Protein AF-A0A7J9T280-F1 (afdb_monomer)

Solvent-accessible surface area (backbone atoms only — not comparable to full-atom values): 6066 Å² total; per-residue (Å²): 137,62,78,42,78,47,71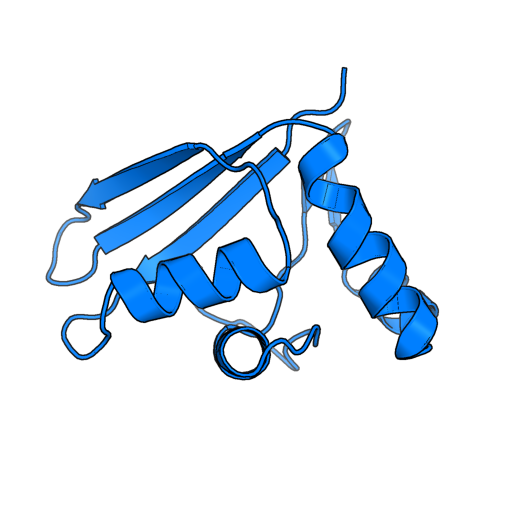,40,62,37,47,81,90,52,59,60,69,55,53,50,52,17,46,43,60,38,35,41,84,50,52,76,48,80,45,83,44,99,75,73,40,33,34,42,37,33,38,37,43,63,75,22,44,55,56,41,59,48,52,38,56,78,69,70,41,56,72,58,49,65,71,56,52,47,76,56,96,94,45,78,46,69,69,66,30,66,73,42,19,62,70,65,32,91,44,69,57,95,62,94,70,89,105

Structure (mmCIF, N/CA/C/O backbone):
data_AF-A0A7J9T280-F1
#
_entry.id   AF-A0A7J9T280-F1
#
loop_
_atom_site.group_PDB
_atom_site.id
_atom_site.type_symbol
_atom_site.label_atom_id
_atom_site.label_alt_id
_atom_site.label_comp_id
_atom_site.label_asym_id
_atom_site.label_entity_id
_atom_site.label_seq_id
_atom_site.pdbx_PDB_ins_code
_atom_site.Cartn_x
_atom_site.Cartn_y
_atom_site.Cartn_z
_atom_site.occupancy
_atom_site.B_iso_or_equiv
_atom_site.auth_seq_id
_atom_site.auth_comp_id
_atom_site.auth_asym_id
_atom_site.auth_atom_id
_atom_site.pdbx_PDB_model_num
ATOM 1 N N . MET A 1 1 ? -8.029 16.216 6.307 1.00 84.19 1 MET A N 1
ATOM 2 C CA . MET A 1 1 ? -8.161 15.316 5.141 1.00 84.19 1 MET A CA 1
ATOM 3 C C . MET A 1 1 ? -7.107 14.231 5.300 1.00 84.19 1 MET A C 1
ATOM 5 O O . MET A 1 1 ? -6.028 14.572 5.763 1.00 84.19 1 MET A O 1
ATOM 9 N N . ILE A 1 2 ? -7.427 12.961 5.039 1.00 94.81 2 ILE A N 1
ATOM 10 C CA . ILE A 1 2 ? -6.437 11.870 5.081 1.00 94.81 2 ILE A CA 1
ATOM 11 C C . ILE A 1 2 ? -6.006 11.616 3.641 1.00 94.81 2 ILE A C 1
ATOM 13 O O . ILE A 1 2 ? -6.869 11.343 2.810 1.00 94.81 2 ILE A O 1
ATOM 17 N N . ALA A 1 3 ? -4.708 11.733 3.381 1.00 97.75 3 ALA A N 1
ATOM 18 C CA . ALA A 1 3 ? -4.083 11.306 2.138 1.00 97.75 3 ALA A CA 1
ATOM 19 C C . ALA A 1 3 ? -3.373 9.972 2.382 1.00 97.75 3 ALA A C 1
ATOM 21 O O . ALA A 1 3 ? -2.820 9.755 3.464 1.00 97.75 3 ALA A O 1
ATOM 22 N N . VAL A 1 4 ? -3.422 9.087 1.394 1.00 98.31 4 VAL A N 1
ATOM 23 C CA . VAL A 1 4 ? -2.773 7.777 1.425 1.00 98.31 4 VAL A CA 1
ATOM 24 C C . VAL A 1 4 ? -1.823 7.693 0.245 1.00 98.31 4 VAL A C 1
ATOM 26 O O . VAL A 1 4 ? -2.211 7.983 -0.883 1.00 98.31 4 VAL A O 1
ATOM 29 N N . GLU A 1 5 ? -0.593 7.278 0.520 1.00 98.19 5 GLU A N 1
ATOM 30 C CA . GLU A 1 5 ? 0.405 6.921 -0.479 1.00 98.19 5 GLU A CA 1
ATOM 31 C C . GLU A 1 5 ? 0.879 5.499 -0.176 1.00 98.19 5 GLU A C 1
ATOM 33 O O . GLU A 1 5 ? 1.214 5.170 0.965 1.00 98.19 5 GLU A O 1
ATOM 38 N N . VAL A 1 6 ? 0.893 4.650 -1.196 1.00 97.62 6 VAL A N 1
ATOM 39 C CA . VAL A 1 6 ? 1.452 3.302 -1.140 1.00 97.62 6 VAL A CA 1
ATOM 40 C C . VAL A 1 6 ? 2.484 3.197 -2.242 1.00 97.62 6 VAL A C 1
ATOM 42 O O . VAL A 1 6 ? 2.232 3.605 -3.370 1.00 97.62 6 VAL A O 1
ATOM 45 N N . SER A 1 7 ? 3.651 2.640 -1.943 1.00 96.25 7 SER A N 1
ATOM 46 C CA . SER A 1 7 ? 4.672 2.433 -2.962 1.00 96.25 7 SER A CA 1
ATOM 47 C C . SER A 1 7 ? 5.327 1.071 -2.831 1.00 96.25 7 SER A C 1
ATOM 49 O O . SER A 1 7 ? 5.436 0.531 -1.730 1.00 96.25 7 SER A O 1
ATOM 51 N N . ALA A 1 8 ? 5.738 0.516 -3.967 1.00 94.88 8 ALA A N 1
ATOM 52 C CA . ALA A 1 8 ? 6.482 -0.731 -4.020 1.00 94.88 8 ALA A CA 1
ATOM 53 C C . ALA A 1 8 ? 7.429 -0.752 -5.221 1.00 94.88 8 ALA A C 1
ATOM 55 O O . ALA A 1 8 ? 7.068 -0.347 -6.331 1.00 94.88 8 ALA A O 1
ATOM 56 N N . HIS A 1 9 ? 8.627 -1.293 -5.021 1.00 93.19 9 HIS A N 1
ATOM 57 C CA . HIS A 1 9 ? 9.492 -1.686 -6.125 1.00 93.19 9 HIS A CA 1
ATOM 58 C C . HIS A 1 9 ? 8.883 -2.787 -7.002 1.00 93.19 9 HIS A C 1
ATOM 60 O O . HIS A 1 9 ? 8.357 -3.794 -6.510 1.00 93.19 9 HIS A O 1
ATOM 66 N N . VAL A 1 10 ? 9.061 -2.609 -8.309 1.00 92.81 10 VAL A N 1
ATOM 67 C CA . VAL A 1 10 ? 8.832 -3.590 -9.368 1.00 92.81 10 VAL A CA 1
ATOM 68 C C . VAL A 1 10 ? 10.203 -3.970 -9.921 1.00 92.81 10 VAL A C 1
ATOM 70 O O . VAL A 1 10 ? 10.839 -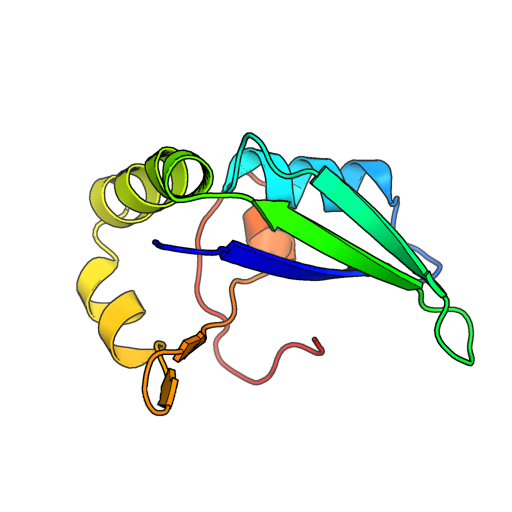3.194 -10.639 1.00 92.81 10 VAL A O 1
ATOM 73 N N . ASN A 1 11 ? 10.696 -5.138 -9.515 1.00 91.12 11 ASN A N 1
ATOM 74 C CA . ASN A 1 11 ? 11.976 -5.663 -9.983 1.00 91.12 11 ASN A CA 1
ATOM 75 C C . ASN A 1 11 ? 11.873 -6.164 -11.435 1.00 91.12 11 ASN A C 1
ATOM 77 O O . ASN A 1 11 ? 10.776 -6.488 -11.888 1.00 91.12 11 ASN A O 1
ATOM 81 N N . PRO A 1 12 ? 13.003 -6.333 -12.149 1.00 89.62 12 PRO A N 1
ATOM 82 C CA . PRO A 1 12 ? 13.001 -6.738 -13.562 1.00 89.62 12 PRO A CA 1
ATOM 83 C C . PRO A 1 12 ? 12.296 -8.069 -13.845 1.00 89.62 12 PRO A C 1
ATOM 85 O O . PRO A 1 12 ? 11.842 -8.320 -14.955 1.00 89.62 12 PRO A O 1
ATOM 88 N N . THR A 1 13 ? 12.260 -8.952 -12.848 1.00 91.44 13 THR A N 1
ATOM 89 C CA . THR A 1 13 ? 11.651 -10.285 -12.925 1.00 91.44 13 THR A CA 1
ATOM 90 C C . THR A 1 13 ? 10.217 -10.321 -12.402 1.00 91.44 13 THR A C 1
ATOM 92 O O . THR A 1 13 ? 9.602 -11.388 -12.387 1.00 91.44 13 THR A O 1
ATOM 95 N N . GLU A 1 14 ? 9.686 -9.190 -11.937 1.00 91.50 14 GLU A N 1
ATOM 96 C CA . GLU A 1 14 ? 8.328 -9.081 -11.421 1.00 91.50 14 GLU A CA 1
ATOM 97 C C . GLU A 1 14 ? 7.380 -8.546 -12.490 1.00 91.50 14 GLU A C 1
ATOM 99 O O . GLU A 1 14 ? 7.723 -7.701 -13.311 1.00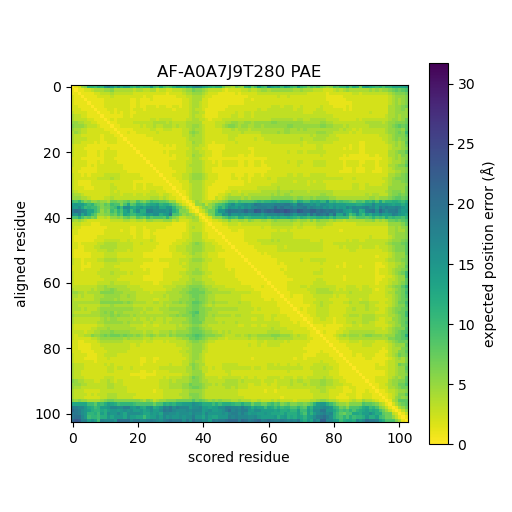 91.50 14 GLU A O 1
ATOM 104 N N . ASP A 1 15 ? 6.149 -9.040 -12.444 1.00 92.38 15 ASP A N 1
ATOM 105 C CA . ASP A 1 15 ? 5.062 -8.536 -13.264 1.00 92.38 15 ASP A CA 1
ATOM 106 C C . ASP A 1 15 ? 4.434 -7.317 -12.572 1.00 92.38 15 ASP A C 1
ATOM 108 O O . ASP A 1 15 ? 3.981 -7.406 -11.424 1.00 92.38 15 ASP A O 1
ATOM 112 N N . ARG A 1 16 ? 4.420 -6.174 -13.266 1.00 93.25 16 ARG A N 1
ATOM 113 C CA . ARG A 1 16 ? 3.852 -4.918 -12.758 1.00 93.25 16 ARG A CA 1
ATOM 114 C C . ARG A 1 16 ? 2.384 -5.073 -12.367 1.00 93.25 16 ARG A C 1
ATOM 116 O O . ARG A 1 16 ? 2.007 -4.604 -11.294 1.00 93.25 16 ARG A O 1
ATOM 123 N N . ASP A 1 17 ? 1.573 -5.706 -13.205 1.00 95.06 17 ASP A N 1
ATOM 124 C CA . ASP A 1 17 ? 0.131 -5.836 -12.983 1.00 95.06 17 ASP A CA 1
ATOM 125 C C . ASP A 1 17 ? -0.135 -6.725 -11.768 1.00 95.06 17 ASP A C 1
ATOM 127 O O . ASP A 1 17 ? -1.051 -6.470 -10.981 1.00 95.06 17 ASP A O 1
ATOM 131 N N . ARG A 1 18 ? 0.727 -7.723 -11.541 1.00 95.38 18 ARG A N 1
ATOM 132 C CA . ARG A 1 18 ? 0.689 -8.539 -10.323 1.00 95.38 18 ARG A CA 1
ATOM 133 C C . ARG A 1 18 ? 1.047 -7.737 -9.068 1.00 95.38 18 ARG A C 1
ATOM 135 O O . ARG A 1 18 ? 0.421 -7.952 -8.028 1.00 95.38 18 ARG A O 1
ATOM 142 N N . VAL A 1 19 ? 2.025 -6.830 -9.138 1.00 95.44 19 VAL A N 1
ATOM 143 C CA . VAL A 1 19 ? 2.359 -5.929 -8.016 1.00 95.44 19 VAL A CA 1
ATOM 144 C C . VAL A 1 19 ? 1.211 -4.954 -7.755 1.00 95.44 19 VAL A C 1
ATOM 146 O O . VAL A 1 19 ? 0.799 -4.804 -6.607 1.00 95.44 19 VAL A O 1
ATOM 149 N N . GLN A 1 20 ? 0.645 -4.352 -8.802 1.00 96.94 20 GLN A N 1
ATOM 150 C CA . GLN A 1 20 ? -0.500 -3.453 -8.678 1.00 96.94 20 GLN A CA 1
ATOM 151 C C . GLN A 1 20 ? -1.708 -4.172 -8.063 1.00 96.94 20 GLN A C 1
ATOM 153 O O . GLN A 1 20 ? -2.254 -3.702 -7.070 1.00 96.94 20 GLN A O 1
ATOM 158 N N . SER A 1 21 ? -2.052 -5.364 -8.559 1.00 97.12 21 SER A N 1
ATOM 159 C CA . SER A 1 21 ? -3.151 -6.182 -8.021 1.00 97.12 21 SER A CA 1
ATOM 160 C C . SER A 1 21 ? -2.957 -6.528 -6.539 1.00 97.12 21 SER A C 1
ATOM 162 O O . SER A 1 21 ? -3.919 -6.594 -5.775 1.00 97.12 21 SER A O 1
ATOM 164 N N . ALA A 1 22 ? -1.709 -6.743 -6.108 1.00 96.94 22 ALA A N 1
ATOM 165 C CA . ALA A 1 22 ? -1.385 -6.987 -4.705 1.00 96.94 22 ALA A CA 1
ATOM 166 C C . ALA A 1 22 ? -1.653 -5.757 -3.825 1.00 96.94 22 ALA A C 1
ATOM 168 O O . ALA A 1 22 ? -2.143 -5.903 -2.703 1.00 96.94 22 ALA A O 1
ATOM 169 N N . ILE A 1 23 ? -1.348 -4.558 -4.334 1.00 97.56 23 ILE A N 1
ATOM 170 C CA . ILE A 1 23 ? -1.657 -3.298 -3.656 1.00 97.56 23 ILE A CA 1
ATOM 171 C C . ILE A 1 23 ? -3.174 -3.087 -3.627 1.00 97.56 23 ILE A C 1
ATOM 173 O O . ILE A 1 23 ? -3.719 -2.894 -2.544 1.00 97.56 23 ILE A O 1
ATOM 177 N N . GLU A 1 24 ? -3.868 -3.211 -4.762 1.00 97.19 24 GLU A N 1
ATOM 178 C CA . GLU A 1 24 ? -5.328 -3.028 -4.866 1.00 97.19 24 GLU A CA 1
ATOM 179 C C . GLU A 1 24 ? -6.112 -3.992 -3.962 1.00 97.19 24 GLU A C 1
ATOM 181 O O . GLU A 1 24 ? -7.136 -3.621 -3.386 1.00 97.19 24 GLU A O 1
ATOM 186 N N . GLY A 1 25 ? -5.601 -5.212 -3.765 1.00 97.06 25 GLY A N 1
ATOM 187 C CA . GLY A 1 25 ? -6.175 -6.203 -2.851 1.00 97.06 25 GLY A CA 1
ATOM 188 C C . GLY A 1 25 ? -6.101 -5.834 -1.362 1.00 97.06 25 GLY A C 1
ATOM 189 O O . GLY A 1 25 ? -6.672 -6.541 -0.530 1.00 97.06 25 GLY A O 1
ATOM 190 N N . ILE A 1 26 ? -5.402 -4.753 -1.005 1.00 97.81 26 ILE A N 1
ATOM 191 C CA . ILE A 1 26 ? -5.303 -4.222 0.365 1.00 97.81 26 ILE A CA 1
ATOM 192 C C . ILE A 1 26 ? -5.786 -2.767 0.427 1.00 97.81 26 ILE A C 1
ATOM 194 O O . ILE A 1 26 ? -6.463 -2.392 1.389 1.00 97.81 26 ILE A O 1
ATOM 198 N N . PHE A 1 27 ? -5.454 -1.981 -0.594 1.00 97.94 27 PHE A N 1
ATOM 199 C CA . PHE A 1 27 ? -5.737 -0.561 -0.741 1.00 97.94 27 PHE A CA 1
ATOM 200 C C . PHE A 1 27 ? -6.500 -0.317 -2.054 1.00 97.94 27 PHE A C 1
ATOM 202 O O . PHE A 1 27 ? -5.888 -0.020 -3.081 1.00 97.94 27 PHE A O 1
ATOM 209 N N . PRO A 1 28 ? -7.833 -0.483 -2.065 1.00 97.12 28 PRO A N 1
ATOM 210 C CA . PRO A 1 28 ? -8.634 -0.199 -3.251 1.00 97.12 28 PRO A CA 1
ATOM 211 C C . PRO A 1 28 ? -8.675 1.309 -3.554 1.00 97.12 28 PRO A C 1
ATOM 213 O O . PRO A 1 28 ? -8.376 2.131 -2.691 1.00 97.12 28 PRO A O 1
ATOM 21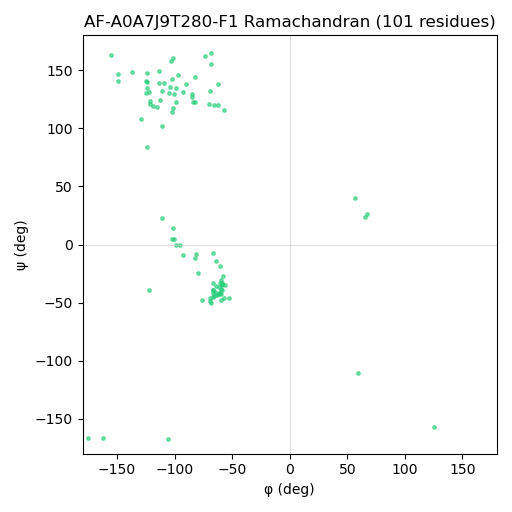6 N N . TYR A 1 29 ? -9.108 1.667 -4.766 1.00 97.31 29 TYR A N 1
ATOM 217 C CA . TYR A 1 29 ? -9.363 3.057 -5.189 1.00 97.31 29 TYR A CA 1
ATOM 218 C C . TYR A 1 29 ? -8.129 3.972 -5.254 1.00 97.31 29 TYR A C 1
ATOM 220 O O . TYR A 1 29 ? -8.260 5.190 -5.171 1.00 97.31 29 TYR A O 1
ATOM 228 N N . LEU A 1 30 ? -6.934 3.398 -5.406 1.00 98.00 30 LEU A N 1
ATOM 229 C CA . LEU A 1 30 ? -5.723 4.177 -5.653 1.00 98.00 30 LEU A CA 1
ATOM 230 C C . LEU A 1 30 ? -5.583 4.540 -7.136 1.00 98.00 30 LEU A C 1
ATOM 232 O O . LEU A 1 30 ? -5.876 3.734 -8.020 1.00 98.00 30 LEU A O 1
ATOM 236 N N . GLU A 1 31 ? -5.065 5.736 -7.394 1.00 97.94 31 GLU A N 1
ATOM 237 C CA . GLU A 1 31 ? -4.558 6.158 -8.698 1.00 97.94 31 GLU A CA 1
ATOM 238 C C . GLU A 1 31 ? -3.057 5.865 -8.777 1.00 97.94 31 GLU A C 1
ATOM 240 O O . GLU A 1 31 ? -2.314 6.209 -7.854 1.00 97.94 31 GLU A O 1
ATOM 245 N N . TYR A 1 32 ? -2.611 5.227 -9.863 1.00 97.06 32 TYR A N 1
ATOM 246 C CA . TYR A 1 32 ? -1.249 4.704 -9.983 1.00 97.06 32 TYR A CA 1
ATOM 247 C C . TYR A 1 32 ? -0.372 5.477 -10.966 1.00 97.06 32 TYR A C 1
ATOM 249 O O . TYR A 1 32 ? -0.768 5.752 -12.098 1.00 97.06 32 TYR A O 1
ATOM 257 N N . GLU A 1 33 ? 0.877 5.688 -10.565 1.00 96.25 33 GLU A N 1
ATOM 258 C CA . GLU A 1 33 ? 1.974 6.173 -11.395 1.00 96.25 33 GLU A CA 1
ATOM 259 C C . GLU A 1 33 ? 3.156 5.194 -11.315 1.00 96.25 33 GLU A C 1
ATOM 261 O O . GLU A 1 33 ? 3.470 4.655 -10.250 1.00 96.25 33 GLU A O 1
ATOM 266 N N . LEU A 1 34 ? 3.825 4.956 -12.446 1.00 93.06 34 LEU A N 1
ATOM 267 C CA . LEU A 1 34 ? 5.081 4.214 -12.482 1.00 93.06 34 LEU A CA 1
ATOM 268 C C . LEU A 1 34 ? 6.242 5.203 -12.597 1.00 93.06 34 LEU A C 1
ATOM 270 O O . LEU A 1 34 ? 6.364 5.903 -13.598 1.00 93.06 34 LEU A O 1
ATOM 274 N N . GLN A 1 35 ? 7.100 5.222 -11.586 1.00 92.19 35 GLN A N 1
ATOM 275 C CA . GLN A 1 35 ? 8.298 6.050 -11.546 1.00 92.19 35 GLN A CA 1
ATOM 276 C C . GLN A 1 35 ? 9.512 5.179 -11.873 1.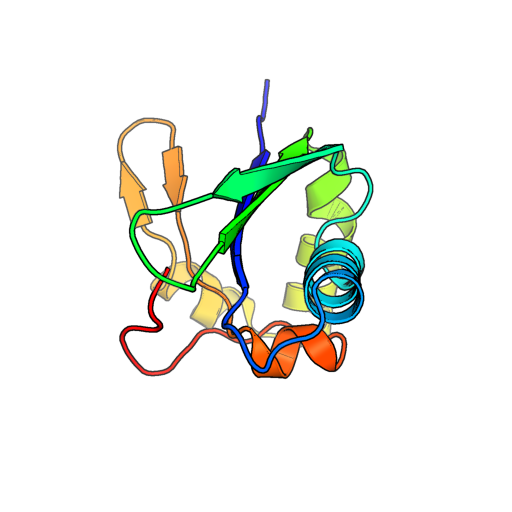00 92.19 35 GLN A C 1
ATOM 278 O O . GLN A 1 35 ? 9.858 4.262 -11.124 1.00 92.19 35 GLN A O 1
ATOM 283 N N . GLU A 1 36 ? 10.161 5.442 -13.003 1.00 84.88 36 GLU A N 1
ATOM 284 C CA . GLU A 1 36 ? 11.419 4.782 -13.353 1.00 84.88 36 GLU A CA 1
ATOM 285 C C . GLU A 1 36 ? 12.536 5.273 -12.418 1.00 84.88 36 GLU A C 1
ATOM 287 O O . GLU A 1 36 ? 12.678 6.474 -12.183 1.00 84.88 36 GLU A O 1
ATOM 292 N N . LYS A 1 37 ? 13.325 4.351 -11.852 1.00 76.75 37 LYS A N 1
ATOM 293 C CA . LYS A 1 37 ? 14.551 4.690 -11.112 1.00 76.75 37 LYS A CA 1
ATOM 294 C C . LYS A 1 37 ? 15.774 4.400 -11.978 1.00 76.75 37 LYS A C 1
ATOM 296 O O . LYS A 1 37 ? 15.717 3.571 -12.881 1.00 76.75 37 LYS A O 1
ATOM 301 N N . GLU A 1 38 ? 16.901 5.040 -11.664 1.00 69.00 38 GLU A N 1
ATOM 302 C CA . GLU A 1 38 ? 18.192 4.676 -12.256 1.00 69.00 38 GLU A CA 1
ATOM 303 C C . GLU A 1 38 ? 18.494 3.188 -11.983 1.00 69.00 38 GLU A C 1
ATOM 305 O O . GLU A 1 38 ? 18.619 2.766 -10.831 1.00 69.00 38 GLU A O 1
ATOM 310 N N . GLY A 1 39 ? 18.567 2.383 -13.049 1.00 68.62 39 GLY A N 1
ATOM 311 C CA . GLY A 1 39 ? 18.722 0.926 -12.993 1.00 68.62 39 GLY A CA 1
ATOM 312 C C . GLY A 1 39 ? 17.629 0.181 -13.767 1.00 68.62 39 GLY A C 1
ATOM 313 O O . GLY A 1 39 ? 17.028 0.724 -14.687 1.00 68.62 39 GLY A O 1
ATOM 314 N N . PHE A 1 40 ? 17.388 -1.086 -13.407 1.00 70.50 40 PHE A N 1
ATOM 315 C CA . PHE A 1 40 ? 16.334 -1.925 -14.004 1.00 70.50 40 PHE A CA 1
ATOM 316 C C . PHE A 1 40 ? 15.067 -2.028 -13.129 1.00 70.50 40 PHE A C 1
ATOM 318 O O . PHE A 1 40 ? 14.155 -2.788 -13.445 1.00 70.50 40 PHE A O 1
ATOM 325 N N . THR A 1 41 ? 15.010 -1.303 -12.009 1.00 80.81 41 THR A N 1
ATOM 326 C CA . THR A 1 41 ? 13.898 -1.371 -11.050 1.00 80.81 41 THR A CA 1
ATOM 327 C C . THR A 1 41 ? 13.021 -0.135 -11.195 1.00 80.81 41 THR A C 1
ATOM 329 O O . THR A 1 41 ? 13.518 0.987 -11.158 1.00 80.81 41 THR A O 1
ATOM 332 N N . ALA A 1 42 ? 11.711 -0.331 -11.312 1.00 90.81 42 ALA A N 1
ATOM 333 C CA . ALA A 1 42 ? 10.737 0.755 -11.273 1.00 90.81 42 ALA A CA 1
ATOM 334 C C . ALA A 1 42 ? 10.071 0.828 -9.892 1.00 90.81 42 ALA A C 1
ATOM 336 O O . ALA A 1 42 ? 10.083 -0.139 -9.127 1.00 90.81 42 ALA A O 1
ATOM 337 N N . ARG A 1 43 ? 9.467 1.967 -9.561 1.00 94.00 43 ARG A N 1
ATOM 338 C CA . ARG A 1 43 ? 8.654 2.146 -8.357 1.00 94.00 43 ARG A CA 1
ATOM 339 C C . ARG A 1 43 ? 7.218 2.427 -8.768 1.00 94.00 43 ARG A C 1
ATOM 341 O O . ARG A 1 43 ? 6.946 3.425 -9.425 1.00 94.00 43 ARG A O 1
ATOM 348 N N . LEU A 1 44 ? 6.304 1.548 -8.381 1.00 95.50 44 LEU A N 1
ATOM 349 C CA . LEU A 1 44 ? 4.874 1.787 -8.527 1.00 95.50 44 LEU A CA 1
ATOM 350 C C . LEU A 1 44 ? 4.402 2.593 -7.316 1.00 95.50 44 LEU A C 1
ATOM 352 O O . LEU A 1 44 ? 4.666 2.190 -6.181 1.00 95.50 44 LEU A O 1
ATOM 356 N N . VAL A 1 45 ? 3.732 3.716 -7.556 1.00 97.75 45 VAL A N 1
ATOM 357 C CA . VAL A 1 45 ? 3.190 4.601 -6.520 1.00 97.75 45 VAL A CA 1
ATOM 358 C C . VAL A 1 45 ? 1.686 4.709 -6.724 1.00 97.75 45 VAL A C 1
ATOM 360 O O . VAL A 1 45 ? 1.236 5.053 -7.810 1.00 97.75 45 VAL A O 1
ATOM 363 N N . GLY A 1 46 ? 0.915 4.375 -5.6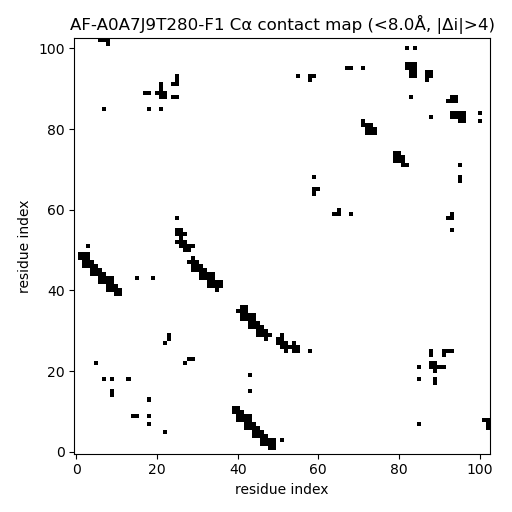95 1.00 98.00 46 GLY A N 1
ATOM 364 C CA . GLY A 1 46 ? -0.532 4.523 -5.647 1.00 98.00 46 GLY A CA 1
ATOM 365 C C . GLY A 1 46 ? -0.916 5.615 -4.655 1.00 98.00 46 GLY A C 1
ATOM 366 O O . GLY A 1 46 ? -0.427 5.612 -3.523 1.00 98.00 46 GLY A O 1
ATOM 367 N N . THR A 1 47 ? -1.795 6.529 -5.052 1.00 98.50 47 THR A N 1
ATOM 368 C CA . THR A 1 47 ? -2.282 7.616 -4.190 1.00 98.50 47 THR A CA 1
ATOM 369 C C . THR A 1 47 ? -3.798 7.604 -4.081 1.00 98.50 47 THR A C 1
ATOM 371 O O . THR A 1 47 ? -4.493 7.199 -5.009 1.00 98.50 47 THR A O 1
ATOM 374 N N . GLY A 1 48 ? -4.327 8.007 -2.929 1.00 97.81 48 GLY A N 1
ATOM 375 C CA . GLY A 1 48 ? -5.767 8.015 -2.709 1.00 97.81 48 GLY A CA 1
ATOM 376 C C . GLY A 1 48 ? -6.188 8.616 -1.377 1.00 97.81 48 GLY A C 1
ATOM 377 O O . GLY A 1 48 ? -5.420 9.290 -0.681 1.00 97.81 48 GLY A O 1
ATOM 378 N N . GLY A 1 49 ? -7.453 8.386 -1.036 1.00 97.75 49 GLY A N 1
ATOM 379 C CA . GLY A 1 49 ? -8.096 8.939 0.144 1.00 97.75 49 GLY A CA 1
ATOM 380 C C . GLY A 1 49 ? -8.305 7.922 1.260 1.00 97.75 49 GLY A C 1
ATOM 381 O O . GLY A 1 49 ? -7.783 6.809 1.269 1.00 97.75 49 GLY A O 1
ATOM 382 N N . ARG A 1 50 ? -9.115 8.325 2.240 1.00 97.06 50 ARG A N 1
ATOM 383 C CA . ARG A 1 50 ? -9.500 7.497 3.393 1.00 97.06 50 ARG A CA 1
ATOM 384 C C . ARG A 1 50 ? -10.207 6.193 2.996 1.00 97.06 50 ARG A C 1
ATOM 386 O O . ARG A 1 50 ? -10.082 5.205 3.714 1.00 97.06 50 ARG A O 1
ATOM 393 N N . ASP A 1 51 ? -10.973 6.220 1.917 1.00 97.31 51 ASP A N 1
ATOM 394 C CA . ASP A 1 51 ? -11.686 5.085 1.324 1.00 97.31 51 ASP A CA 1
ATOM 395 C C . ASP A 1 51 ? -10.751 3.917 0.981 1.00 97.31 51 ASP A C 1
ATOM 397 O O . ASP A 1 51 ? -11.094 2.759 1.227 1.00 97.31 51 ASP A O 1
ATOM 401 N N . SER A 1 52 ? -9.518 4.208 0.560 1.00 97.75 52 SER A N 1
ATOM 402 C CA . SER A 1 52 ? -8.496 3.178 0.319 1.00 97.75 52 SER A CA 1
ATOM 403 C C . SER A 1 52 ? -8.068 2.402 1.577 1.00 97.75 52 SER A C 1
ATOM 405 O O . SER A 1 52 ? -7.469 1.333 1.479 1.00 97.75 52 SER A O 1
ATOM 407 N N . LEU A 1 53 ? -8.397 2.877 2.785 1.00 97.56 53 LEU A N 1
ATOM 408 C CA . LEU A 1 53 ? -8.034 2.215 4.046 1.00 97.56 53 LEU A CA 1
ATOM 409 C C . LEU A 1 53 ? -9.109 1.257 4.572 1.00 97.56 53 LEU A C 1
ATOM 411 O O . LEU A 1 53 ? -8.857 0.538 5.545 1.00 97.56 53 LEU A O 1
ATOM 415 N N . GLU A 1 54 ? -10.307 1.240 3.983 1.00 96.94 54 GLU A N 1
ATOM 416 C CA . GLU A 1 54 ? -11.433 0.454 4.503 1.00 96.94 54 GLU A CA 1
ATOM 417 C C . GLU A 1 54 ? -11.133 -1.050 4.504 1.00 96.94 54 GLU A C 1
ATOM 419 O O . GLU A 1 54 ? -11.373 -1.742 5.503 1.00 96.94 54 GLU A O 1
ATOM 424 N N . LEU A 1 55 ? -10.528 -1.546 3.422 1.00 97.38 55 LEU A N 1
ATOM 425 C CA . LEU A 1 55 ? -10.174 -2.955 3.288 1.00 97.38 55 LEU A CA 1
ATOM 426 C C . LEU A 1 55 ? -9.036 -3.346 4.240 1.00 97.38 55 LEU A C 1
ATOM 428 O O . LEU A 1 55 ? -9.185 -4.306 5.003 1.00 97.38 55 LEU A O 1
ATOM 432 N N . LEU A 1 56 ? -7.948 -2.569 4.289 1.00 97.19 56 LEU A N 1
ATOM 433 C CA . LEU A 1 56 ? -6.864 -2.761 5.261 1.00 97.19 56 LEU A CA 1
ATOM 434 C C . LEU A 1 56 ? -7.399 -2.823 6.702 1.00 97.19 56 LEU A C 1
ATOM 436 O O . LEU A 1 56 ? -7.041 -3.719 7.474 1.00 97.19 56 LEU A O 1
ATOM 440 N N . HIS A 1 57 ? -8.290 -1.900 7.065 1.00 96.06 57 HIS A N 1
ATOM 441 C CA . HIS A 1 57 ? -8.896 -1.834 8.393 1.00 96.06 57 HIS A CA 1
ATOM 442 C C . HIS A 1 57 ? -9.659 -3.120 8.760 1.00 96.06 57 HIS A C 1
ATOM 444 O O . HIS A 1 57 ? -9.597 -3.571 9.916 1.00 96.06 57 HIS A O 1
ATOM 450 N N . GLY A 1 58 ? -10.358 -3.717 7.789 1.00 96.88 58 GLY A N 1
ATOM 451 C CA . GLY A 1 58 ? -11.016 -5.018 7.922 1.00 96.88 58 GLY A CA 1
ATOM 452 C C . GLY A 1 58 ? -10.023 -6.179 8.023 1.00 96.88 58 GLY A C 1
ATOM 453 O O . GLY A 1 58 ? -10.140 -7.008 8.930 1.00 96.88 58 GLY A O 1
ATOM 454 N N . LEU A 1 59 ? -9.007 -6.210 7.155 1.00 96.44 59 LEU A N 1
ATOM 455 C CA . LEU A 1 59 ? -7.990 -7.268 7.108 1.00 96.44 59 LEU A CA 1
ATOM 456 C C . LEU A 1 59 ? -7.178 -7.361 8.407 1.00 96.44 59 LEU A C 1
ATOM 458 O O . LEU A 1 59 ? -6.944 -8.461 8.910 1.00 96.44 59 LEU A O 1
ATOM 462 N N . LEU A 1 60 ? -6.796 -6.228 9.001 1.00 95.94 60 LEU A N 1
ATOM 463 C CA . LEU A 1 60 ? -6.086 -6.205 10.286 1.00 95.94 60 LEU A CA 1
ATOM 464 C C . LEU A 1 60 ? -6.922 -6.817 11.427 1.00 95.94 60 LEU A C 1
ATOM 466 O O . LEU A 1 60 ? -6.382 -7.492 12.308 1.00 95.94 60 LEU A O 1
ATOM 470 N N . ARG A 1 61 ? -8.246 -6.599 11.409 1.00 96.00 61 ARG A N 1
ATOM 471 C CA . ARG A 1 61 ? -9.182 -7.113 12.424 1.00 96.00 61 ARG A CA 1
ATOM 472 C C . ARG A 1 61 ? -9.483 -8.586 12.251 1.00 96.00 61 ARG A C 1
ATOM 474 O O . ARG A 1 61 ? -9.410 -9.323 13.231 1.00 96.00 61 ARG A O 1
ATOM 481 N N . SER A 1 62 ? -9.794 -9.016 11.031 1.00 96.19 62 SER A N 1
ATOM 482 C CA . SER A 1 62 ? -10.099 -10.423 10.753 1.00 96.19 62 SER A CA 1
ATOM 483 C C . SER A 1 62 ? -8.913 -11.329 11.092 1.00 96.19 62 SER A C 1
ATOM 485 O O . SER A 1 62 ? -9.098 -12.430 11.605 1.00 96.19 62 SER A O 1
ATOM 487 N N . ARG A 1 63 ? -7.689 -10.823 10.904 1.00 94.56 63 ARG A N 1
ATOM 488 C CA . ARG A 1 63 ? -6.435 -11.509 11.247 1.00 94.56 63 ARG A CA 1
ATOM 489 C C . ARG A 1 63 ? -6.021 -11.394 12.711 1.00 94.56 63 ARG A C 1
ATOM 491 O O . ARG A 1 63 ? -5.114 -12.109 13.116 1.00 94.56 63 ARG A O 1
ATOM 498 N N . LYS A 1 64 ? -6.659 -10.520 13.496 1.00 95.56 64 LYS A N 1
ATOM 499 C CA . LYS A 1 64 ? -6.310 -10.238 14.901 1.00 95.56 64 LYS A CA 1
ATOM 500 C C . LYS A 1 64 ? -4.852 -9.781 15.097 1.00 95.56 64 LYS A C 1
ATOM 502 O O . LYS A 1 64 ? -4.228 -10.158 16.078 1.00 95.56 64 LYS A O 1
ATOM 507 N N . ILE A 1 65 ? -4.331 -8.946 14.192 1.00 94.56 65 ILE A N 1
ATOM 508 C CA . ILE A 1 65 ? -2.930 -8.458 14.206 1.00 94.56 65 ILE A CA 1
ATOM 509 C C . ILE A 1 65 ? -2.804 -6.958 14.527 1.00 94.56 65 ILE A C 1
ATOM 511 O O . ILE A 1 65 ? -1.828 -6.305 14.158 1.00 94.56 65 ILE A O 1
ATOM 515 N N . LEU A 1 66 ? -3.808 -6.372 15.186 1.00 94.19 66 LEU A N 1
ATOM 516 C CA . LEU A 1 66 ? -3.821 -4.940 15.520 1.00 94.19 66 LEU A CA 1
ATOM 517 C C . LEU A 1 66 ? -2.695 -4.544 16.482 1.00 94.19 66 LEU A C 1
ATOM 519 O O . LEU A 1 66 ? -2.162 -3.442 16.392 1.00 94.19 66 LEU A O 1
ATOM 523 N N . ASP A 1 67 ? -2.356 -5.419 17.422 1.00 94.31 67 ASP A N 1
ATOM 524 C CA . ASP A 1 67 ? -1.244 -5.251 18.359 1.00 94.31 67 ASP A CA 1
ATOM 525 C C . ASP A 1 67 ? 0.104 -5.210 17.626 1.00 94.31 67 ASP A C 1
ATOM 527 O O . ASP A 1 67 ? 0.918 -4.323 17.883 1.00 94.31 67 ASP A O 1
ATOM 531 N N . THR A 1 68 ? 0.295 -6.107 16.655 1.00 91.44 68 THR A N 1
ATOM 532 C CA . THR A 1 68 ? 1.492 -6.139 15.808 1.00 91.44 68 THR A CA 1
ATOM 533 C C . THR A 1 68 ? 1.565 -4.886 14.942 1.00 91.44 68 THR A C 1
ATOM 535 O O . THR A 1 68 ? 2.611 -4.244 14.888 1.00 91.44 68 THR A O 1
ATOM 538 N N . GLY A 1 69 ? 0.448 -4.470 14.337 1.00 89.69 69 GLY A N 1
ATOM 539 C CA . GLY A 1 69 ? 0.405 -3.245 13.539 1.00 89.69 69 GLY A CA 1
ATOM 540 C C . GLY A 1 69 ? 0.770 -1.998 14.339 1.00 89.69 69 GLY A C 1
ATOM 541 O O . GLY A 1 69 ? 1.589 -1.207 13.887 1.00 89.69 69 GLY A O 1
ATOM 542 N N . ARG A 1 70 ? 0.268 -1.860 15.574 1.00 91.19 70 ARG A N 1
ATOM 543 C CA . ARG A 1 70 ? 0.630 -0.733 16.455 1.00 91.19 70 ARG A CA 1
ATOM 544 C C . ARG A 1 70 ? 2.126 -0.646 16.757 1.00 91.19 70 ARG A C 1
ATOM 546 O O . ARG A 1 70 ? 2.615 0.454 16.973 1.00 91.19 70 ARG A O 1
ATOM 553 N N . ARG A 1 71 ? 2.839 -1.775 16.788 1.00 92.06 71 ARG A N 1
ATOM 554 C CA . ARG A 1 71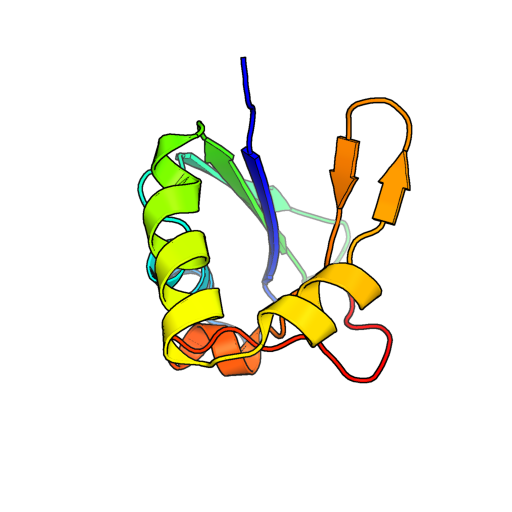 ? 4.293 -1.810 17.024 1.00 92.06 71 ARG A CA 1
ATOM 555 C C . ARG A 1 71 ? 5.120 -1.472 15.781 1.00 92.06 71 ARG A C 1
ATOM 557 O O . ARG A 1 71 ? 6.258 -1.058 15.935 1.00 92.06 71 ARG A O 1
ATOM 564 N N . ASN A 1 72 ? 4.563 -1.668 14.586 1.00 91.62 72 ASN A N 1
ATOM 565 C CA . ASN A 1 72 ? 5.255 -1.475 13.305 1.00 91.62 72 ASN A CA 1
ATOM 566 C C . ASN A 1 72 ? 4.942 -0.127 12.638 1.00 91.62 72 ASN A C 1
ATOM 568 O O . ASN A 1 72 ? 5.435 0.153 11.549 1.00 91.62 72 ASN A O 1
ATOM 572 N N . ILE A 1 73 ? 4.102 0.695 13.266 1.00 93.62 73 ILE A N 1
ATOM 573 C CA . ILE A 1 73 ? 3.802 2.042 12.798 1.00 93.62 73 ILE A CA 1
ATOM 574 C C . ILE A 1 73 ? 4.863 3.013 13.320 1.00 93.62 73 ILE A C 1
ATOM 576 O O . ILE A 1 73 ? 5.120 3.085 14.521 1.00 93.62 73 ILE A O 1
ATOM 580 N N . HIS A 1 74 ? 5.415 3.805 12.410 1.00 94.56 74 HIS A N 1
ATOM 581 C CA . HIS A 1 74 ? 6.209 4.986 12.702 1.00 94.56 74 HIS A CA 1
ATOM 582 C C . HIS A 1 74 ? 5.340 6.241 12.561 1.00 94.56 74 HIS A C 1
ATOM 584 O O . HIS A 1 74 ? 4.579 6.363 11.600 1.00 94.56 74 HIS A O 1
ATOM 590 N N . ILE A 1 75 ? 5.438 7.161 13.522 1.00 96.06 75 ILE A N 1
ATOM 591 C CA . ILE A 1 75 ? 4.682 8.418 13.523 1.00 96.06 75 ILE A CA 1
ATOM 592 C C . ILE A 1 75 ? 5.674 9.571 13.544 1.00 96.06 75 ILE A C 1
ATOM 594 O O . ILE A 1 75 ? 6.440 9.708 14.499 1.00 96.06 75 ILE A O 1
ATOM 598 N N . GLU A 1 76 ? 5.604 10.419 12.527 1.00 96.50 76 GLU A N 1
ATOM 599 C CA . GLU A 1 76 ? 6.387 11.646 12.432 1.00 96.50 76 GLU A CA 1
ATOM 600 C C . GLU A 1 76 ? 5.447 12.813 12.114 1.00 96.50 76 GLU A C 1
ATOM 602 O O . GLU A 1 76 ? 4.886 12.919 11.023 1.00 96.50 76 GLU A O 1
ATOM 607 N N . GLY A 1 77 ? 5.220 13.684 13.101 1.00 96.00 77 GLY A N 1
ATOM 608 C CA . GLY A 1 77 ? 4.281 14.798 12.974 1.00 96.00 77 GLY A CA 1
ATOM 609 C C . GLY A 1 77 ? 2.855 14.328 12.667 1.00 96.00 77 GLY A C 1
ATOM 610 O O . GLY A 1 77 ? 2.184 13.761 13.528 1.00 96.00 77 GLY A O 1
ATOM 611 N N . LEU A 1 78 ? 2.388 14.600 11.444 1.00 95.69 78 LEU A N 1
ATOM 612 C CA . LEU A 1 78 ? 1.061 14.211 10.944 1.00 95.69 78 LEU A CA 1
ATOM 613 C C . LEU A 1 78 ? 1.102 12.989 10.011 1.00 95.69 78 LEU A C 1
ATOM 615 O O . LEU A 1 78 ? 0.068 12.610 9.460 1.00 95.69 78 LEU A O 1
ATOM 619 N N . THR A 1 79 ? 2.276 12.383 9.838 1.00 96.31 79 THR A N 1
ATOM 620 C CA . THR A 1 79 ? 2.502 11.261 8.929 1.00 96.31 79 THR A CA 1
ATOM 621 C C . THR A 1 79 ? 2.606 9.959 9.709 1.00 96.31 79 THR A C 1
ATOM 623 O O . THR A 1 79 ? 3.271 9.876 10.743 1.00 96.31 79 THR A O 1
ATOM 626 N N . VAL A 1 80 ? 1.936 8.931 9.193 1.00 96.06 80 VAL A N 1
ATOM 627 C CA . VAL A 1 80 ? 1.965 7.564 9.708 1.00 96.06 80 VAL A CA 1
ATOM 628 C C . VAL A 1 80 ? 2.523 6.665 8.615 1.00 96.06 80 VAL A C 1
ATOM 630 O O . VAL A 1 80 ? 1.913 6.552 7.554 1.00 96.06 80 VAL A O 1
ATOM 633 N N . THR A 1 81 ? 3.642 6.002 8.893 1.00 96.12 81 THR A N 1
ATOM 634 C CA . THR A 1 81 ? 4.342 5.143 7.930 1.00 96.12 81 THR A CA 1
ATOM 635 C C . THR A 1 81 ? 4.500 3.740 8.499 1.00 96.12 81 THR A C 1
ATOM 637 O O . THR A 1 81 ? 4.772 3.562 9.684 1.00 96.12 81 THR A O 1
ATOM 640 N N . PHE A 1 82 ? 4.326 2.724 7.662 1.00 94.81 82 PHE A N 1
ATOM 641 C CA . PHE A 1 82 ? 4.588 1.325 7.994 1.00 94.81 82 PHE A CA 1
ATOM 642 C C . PHE A 1 82 ? 4.884 0.551 6.708 1.00 94.81 82 PHE A C 1
ATOM 644 O O . PHE A 1 82 ? 4.555 1.005 5.614 1.00 94.81 82 PHE A O 1
ATOM 651 N N . ILE A 1 83 ? 5.481 -0.632 6.847 1.00 95.00 83 ILE A N 1
ATOM 652 C CA . ILE A 1 83 ? 5.805 -1.517 5.724 1.00 95.00 83 ILE A CA 1
ATOM 653 C C . ILE A 1 83 ? 4.950 -2.778 5.827 1.00 95.00 83 ILE A C 1
ATOM 655 O O . ILE A 1 83 ? 4.750 -3.325 6.915 1.00 95.00 83 ILE A O 1
ATOM 659 N N . LEU A 1 84 ? 4.439 -3.240 4.688 1.00 95.19 84 LEU A N 1
ATOM 660 C CA . LEU A 1 84 ? 3.755 -4.521 4.558 1.00 95.19 84 LEU A CA 1
ATOM 661 C C . LEU A 1 84 ? 4.577 -5.458 3.685 1.00 95.19 84 LEU A C 1
ATOM 663 O O . LEU A 1 84 ? 5.242 -5.026 2.749 1.00 95.19 84 LEU A O 1
ATOM 667 N N . ASN A 1 85 ? 4.476 -6.753 3.965 1.00 94.50 85 ASN A N 1
ATOM 668 C CA . ASN A 1 85 ? 5.171 -7.752 3.180 1.00 94.50 85 ASN A CA 1
ATOM 669 C C . ASN A 1 85 ? 4.573 -7.886 1.776 1.00 94.50 85 ASN A C 1
ATOM 671 O O . ASN A 1 85 ? 3.403 -8.266 1.630 1.00 94.50 85 ASN A O 1
ATOM 675 N N . LYS A 1 86 ? 5.390 -7.648 0.744 1.00 93.06 86 LYS A N 1
ATOM 676 C CA . LYS A 1 86 ? 4.920 -7.640 -0.647 1.00 93.06 86 LYS A CA 1
ATOM 677 C C . LYS A 1 86 ? 4.436 -9.019 -1.092 1.00 93.06 86 LYS A C 1
ATOM 679 O O . LYS A 1 86 ? 3.388 -9.143 -1.719 1.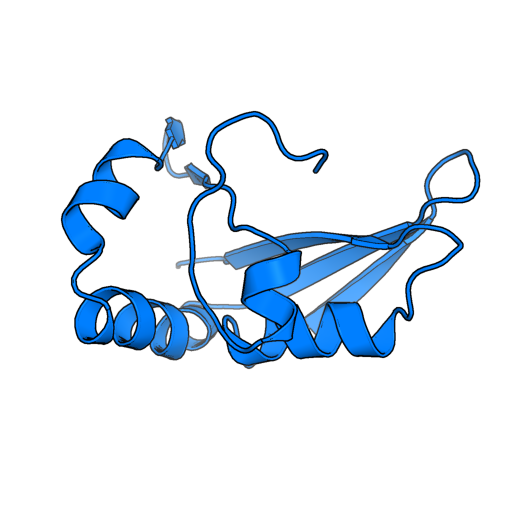00 93.06 86 LYS A O 1
ATOM 684 N N . GLN A 1 87 ? 5.151 -10.077 -0.709 1.00 92.00 87 GLN A N 1
A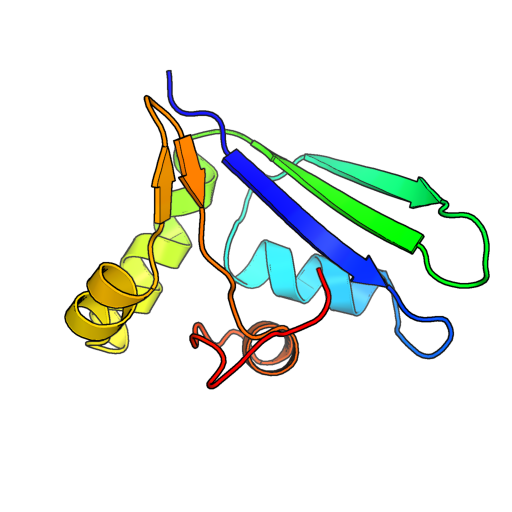TOM 685 C CA . GLN A 1 87 ? 4.804 -11.448 -1.100 1.00 92.00 87 GLN A CA 1
ATOM 686 C C . GLN A 1 87 ? 3.481 -11.900 -0.470 1.00 92.00 87 GLN A C 1
ATOM 688 O O . GLN A 1 87 ? 2.628 -12.471 -1.151 1.00 92.00 87 GLN A O 1
ATOM 693 N N . ALA A 1 88 ? 3.258 -11.582 0.806 1.00 93.81 88 ALA A N 1
ATOM 694 C CA . ALA A 1 88 ? 1.979 -11.802 1.468 1.00 93.81 88 ALA A CA 1
ATOM 695 C C . ALA A 1 88 ? 0.853 -11.017 0.772 1.00 93.81 88 ALA A C 1
ATOM 697 O O . ALA A 1 88 ? -0.215 -11.586 0.526 1.00 93.81 88 ALA A O 1
ATOM 698 N N . ALA A 1 89 ? 1.104 -9.764 0.381 1.00 94.94 89 ALA A N 1
ATOM 699 C CA . ALA A 1 89 ? 0.130 -8.943 -0.333 1.00 94.94 89 ALA A CA 1
ATOM 700 C C . ALA A 1 89 ? -0.301 -9.569 -1.669 1.00 94.94 89 ALA A C 1
ATOM 702 O O . ALA A 1 89 ? -1.495 -9.590 -1.957 1.00 94.94 89 ALA A O 1
ATOM 703 N N . THR A 1 90 ? 0.612 -10.204 -2.423 1.00 92.31 90 THR A N 1
ATOM 704 C CA . THR A 1 90 ? 0.239 -10.930 -3.663 1.00 92.31 90 THR A CA 1
ATOM 705 C C . THR A 1 90 ? -0.741 -12.085 -3.433 1.00 92.31 90 THR A C 1
ATOM 707 O O . THR A 1 90 ? -1.411 -12.524 -4.363 1.00 92.31 90 THR A O 1
ATOM 710 N N . MET A 1 91 ? -0.856 -12.563 -2.191 1.00 92.12 91 MET A N 1
ATOM 711 C CA . MET A 1 91 ? -1.806 -13.594 -1.768 1.00 92.12 91 MET A CA 1
ATOM 712 C C . MET A 1 91 ? -3.033 -13.006 -1.045 1.00 92.12 91 MET A C 1
ATOM 714 O O . MET A 1 91 ? -3.736 -13.736 -0.339 1.00 92.12 91 MET A O 1
ATOM 718 N N . GLY A 1 92 ? -3.261 -11.689 -1.139 1.00 89.56 92 GLY A N 1
ATOM 719 C CA . GLY A 1 92 ? -4.331 -10.974 -0.432 1.00 89.56 92 GLY A CA 1
ATOM 720 C C . GLY A 1 92 ? -4.129 -10.936 1.085 1.00 89.56 92 GLY A C 1
ATOM 721 O O . GLY A 1 92 ? -5.091 -10.913 1.860 1.00 89.56 92 GLY A O 1
ATOM 722 N N . LYS A 1 93 ? -2.874 -11.032 1.548 1.00 93.38 93 LYS A N 1
ATOM 723 C CA . LYS A 1 93 ? -2.541 -11.152 2.966 1.00 93.38 93 LYS A CA 1
ATOM 724 C C . LYS A 1 93 ? -1.807 -9.927 3.501 1.00 93.38 93 LYS A C 1
ATOM 726 O O . LYS A 1 93 ? -0.715 -9.612 3.061 1.00 93.38 93 LYS A O 1
ATOM 731 N N . VAL A 1 94 ? -2.354 -9.325 4.558 1.00 95.44 94 VAL A N 1
ATOM 732 C CA . VAL A 1 94 ? -1.654 -8.308 5.356 1.00 95.44 94 VAL A CA 1
ATOM 733 C C . VAL A 1 94 ? -0.735 -8.995 6.360 1.00 95.44 94 VAL A C 1
ATOM 735 O O . VAL A 1 94 ? -1.194 -9.810 7.169 1.00 95.44 94 VAL A O 1
ATOM 738 N N . SER A 1 95 ? 0.551 -8.668 6.290 1.00 94.50 95 SER A N 1
ATOM 739 C CA . SER A 1 95 ? 1.591 -9.088 7.228 1.00 94.50 95 SER A CA 1
ATOM 740 C C . SER A 1 95 ? 2.652 -8.000 7.314 1.00 94.50 95 SER A C 1
ATOM 742 O O . SER A 1 95 ? 2.947 -7.360 6.308 1.00 94.50 95 SER A O 1
ATOM 744 N N . PHE A 1 96 ? 3.246 -7.836 8.490 1.00 93.19 96 PHE A N 1
ATOM 745 C CA . PHE A 1 96 ? 4.410 -6.977 8.690 1.00 93.19 96 PHE A CA 1
ATOM 746 C C . PHE A 1 96 ? 5.685 -7.811 8.483 1.00 93.19 96 PHE A C 1
ATOM 748 O O . PHE A 1 96 ? 5.695 -8.980 8.891 1.00 93.19 96 PHE A O 1
ATOM 755 N N . PRO A 1 97 ? 6.717 -7.288 7.803 1.00 89.12 97 PRO A N 1
ATOM 756 C CA . PRO A 1 97 ? 7.976 -8.003 7.629 1.00 89.12 97 PRO A CA 1
ATOM 757 C C . PRO A 1 97 ? 8.734 -8.134 8.959 1.00 89.12 97 PRO A C 1
ATOM 759 O O . PRO A 1 97 ? 8.546 -7.347 9.882 1.00 89.12 97 PRO A O 1
ATOM 762 N N . ALA A 1 98 ? 9.589 -9.154 9.068 1.00 73.25 98 ALA A N 1
ATOM 763 C CA . ALA A 1 98 ? 10.403 -9.401 10.264 1.00 73.25 98 ALA A CA 1
ATOM 764 C C . ALA A 1 98 ? 11.688 -8.543 10.327 1.00 73.25 98 ALA A C 1
ATOM 766 O O . ALA A 1 98 ? 12.378 -8.559 11.343 1.00 73.25 98 ALA A O 1
ATOM 767 N N . GLY A 1 99 ? 12.011 -7.822 9.250 1.00 69.00 99 GLY A N 1
ATOM 768 C CA . GLY A 1 99 ? 13.177 -6.949 9.099 1.00 69.00 99 GLY A CA 1
ATOM 769 C C . GLY A 1 99 ? 12.974 -5.975 7.934 1.00 69.00 99 GLY A C 1
ATOM 770 O O . GLY A 1 99 ? 11.855 -5.861 7.431 1.00 69.00 99 GLY A O 1
ATOM 771 N N . ASP A 1 100 ? 14.040 -5.301 7.498 1.00 62.22 100 ASP A N 1
ATOM 772 C CA . ASP A 1 100 ? 13.966 -4.337 6.395 1.00 62.22 100 ASP A CA 1
ATOM 773 C C . ASP A 1 100 ? 13.616 -5.039 5.074 1.00 62.22 100 ASP A C 1
ATOM 775 O O . ASP A 1 100 ? 14.335 -5.919 4.596 1.00 62.22 100 ASP A O 1
ATOM 779 N N . GLU A 1 101 ? 12.497 -4.642 4.475 1.00 59.81 101 GLU A N 1
ATOM 780 C CA . GLU A 1 101 ? 12.133 -4.990 3.103 1.00 59.81 101 GLU A CA 1
ATOM 781 C C . GLU A 1 101 ? 12.467 -3.766 2.234 1.00 59.81 101 GLU A C 1
ATOM 783 O O . GLU A 1 101 ? 12.103 -2.650 2.615 1.00 59.81 101 GLU A O 1
ATOM 788 N N . PRO A 1 102 ? 13.201 -3.916 1.114 1.00 60.84 102 PRO A N 1
ATOM 789 C CA . PRO A 1 102 ? 13.563 -2.771 0.286 1.00 60.84 102 PRO A CA 1
ATOM 790 C C . PRO A 1 102 ? 12.297 -2.098 -0.266 1.00 60.84 102 PRO A C 1
ATOM 792 O O . PRO A 1 102 ? 11.523 -2.740 -0.978 1.00 60.84 102 PRO A O 1
ATOM 795 N N . LEU A 1 103 ? 12.119 -0.818 0.085 1.00 54.12 103 LEU A N 1
ATOM 796 C CA . LEU A 1 103 ? 11.041 0.074 -0.369 1.00 54.12 103 LEU A CA 1
ATOM 797 C C . LEU A 1 103 ? 11.135 0.373 -1.859 1.00 54.12 103 LEU A C 1
ATOM 799 O O . LEU A 1 103 ? 12.176 0.973 -2.209 1.00 54.12 103 LEU A O 1
#

Foldseek 3Di:
DDKDKDKDKDALPHDPVLLVQLLCLQFNPWDWDWADDPDRIIMIMTIDGPNRHPRNVVQCVVVVCVVVVVVQWDDDPPDIDGDFDSVLSSVSHGDGDPDDDPD

Nearest PDB structures (foldseek):
  3d7a-assembly1_B  TM=9.537E-01  e=1.323E-06  Pyrococcus horikoshii
  2pzz-assembly1_C  TM=9.065E-01  e=1.032E-06  Methanocaldococcus jannaschii DSM 2661
  2pzz-assembly2_B  TM=8.709E-01  e=8.569E-07  Methanocaldococcus jannaschii DSM 2661
  2pzz-assembly2_D  TM=8.920E-01  e=2.175E-06  Methanocaldococcus jannaschii DSM 2661
  2pzz-assembly1_A  TM=8.772E-01  e=1.697E-06  Methanocaldococcus jannaschii DSM 2661

Sequence (103 aa):
MIAVEVSAHVNPTEDRDRVQSAIEGIFPYLEYELQEKEGFTARLVGTGGRDSLELLHGLLRSRKILDTGRRNIHIEGLTVTFILNKQAATMGKVSFPAGDEPL

pLDDT: mean 91.96, std 9.13, range [54.12, 98.5]

Secondary structure (DSSP, 8-state):
---EEEEEEE-TTS-HHHHHHHHHTTSTT-EEEEEE-SSS-EEEEEEE-GGGGHHHHHHHHHTT-HHHHHHH-EEETTEEE----HHHHHTT-----SSPPP-

Mean predicted aligned error: 3.9 Å

Radius of gyration: 13.53 Å; Cα contacts (8 Å, |Δi|>4): 154; chains: 1; bounding box: 30×29×32 Å